Protein AF-A0A847HBU8-F1 (afdb_monomer_lite)

pLDDT: mean 86.06, std 10.09, range [44.78, 96.75]

Structure (mmCIF, N/CA/C/O backbone):
data_AF-A0A847HBU8-F1
#
_entry.id   AF-A0A847HBU8-F1
#
loop_
_atom_site.group_PDB
_atom_site.id
_atom_site.type_symbol
_atom_site.label_atom_id
_atom_site.label_alt_id
_atom_site.label_comp_id
_atom_site.label_asym_id
_atom_site.label_entity_id
_atom_site.label_seq_id
_atom_site.pdbx_PDB_ins_code
_atom_site.Cartn_x
_atom_site.Cartn_y
_atom_site.Cartn_z
_atom_site.occupancy
_atom_site.B_iso_or_equiv
_atom_site.auth_seq_id
_atom_site.auth_comp_id
_atom_site.auth_asym_id
_atom_site.auth_atom_id
_atom_site.pdbx_PDB_model_num
ATOM 1 N N . MET A 1 1 ? -31.978 21.396 26.758 1.00 44.78 1 MET A N 1
ATOM 2 C CA . MET A 1 1 ? -31.690 20.214 25.916 1.00 44.78 1 MET A CA 1
ATOM 3 C C . MET A 1 1 ? -30.558 20.572 24.970 1.00 44.78 1 MET A C 1
ATOM 5 O O . MET A 1 1 ? -30.767 21.364 24.064 1.00 44.78 1 MET A O 1
ATOM 9 N N . SER A 1 2 ? -29.349 20.083 25.235 1.00 54.56 2 SER A N 1
ATOM 10 C CA . SER A 1 2 ? -28.190 20.235 24.351 1.00 54.56 2 SER A CA 1
ATOM 11 C C . SER A 1 2 ? -28.309 19.236 23.200 1.00 54.56 2 SER A C 1
ATOM 13 O O . SER A 1 2 ? -28.431 18.034 23.430 1.00 54.56 2 SER A O 1
ATOM 15 N N . ALA A 1 3 ? -28.320 19.730 21.962 1.00 45.25 3 ALA A N 1
ATOM 16 C CA . ALA A 1 3 ? -28.307 18.873 20.783 1.00 45.25 3 ALA A CA 1
ATOM 17 C C . ALA A 1 3 ? -26.976 18.097 20.726 1.00 45.25 3 ALA A C 1
ATOM 19 O O . ALA A 1 3 ? -25.924 18.694 20.983 1.00 45.25 3 ALA A O 1
ATOM 20 N N . PRO A 1 4 ? -26.982 16.794 20.397 1.00 49.28 4 PRO A N 1
ATOM 21 C CA . PRO A 1 4 ? -25.744 16.057 20.207 1.00 49.28 4 PRO A CA 1
ATOM 22 C C . PRO A 1 4 ? -24.968 16.677 19.039 1.00 49.28 4 PRO A C 1
ATOM 24 O O . PRO A 1 4 ? -25.442 16.722 17.905 1.00 49.28 4 PRO A O 1
ATOM 27 N N . SER A 1 5 ? -23.768 17.182 19.329 1.00 57.19 5 SER A N 1
ATOM 28 C CA . SER A 1 5 ? -22.821 17.639 18.314 1.00 57.19 5 SER A CA 1
ATOM 29 C C . SER A 1 5 ? -22.270 16.414 17.592 1.00 57.19 5 SER A C 1
ATOM 31 O O . SER A 1 5 ? -21.379 15.726 18.091 1.00 57.19 5 SER A O 1
ATOM 33 N N . TYR A 1 6 ? -22.836 16.095 16.429 1.00 52.66 6 TYR A N 1
ATOM 34 C CA . TYR A 1 6 ? -22.282 15.079 15.544 1.00 52.66 6 TYR A CA 1
ATOM 35 C C . TYR A 1 6 ? -20.966 15.619 14.977 1.00 52.66 6 TYR A C 1
ATOM 37 O O . TYR A 1 6 ? -20.960 16.354 13.990 1.00 52.66 6 TYR A O 1
ATOM 45 N N . LYS A 1 7 ? -19.830 15.293 15.609 1.00 60.84 7 LYS A N 1
ATOM 46 C CA . LYS A 1 7 ? -18.525 15.481 14.964 1.00 60.84 7 LYS A CA 1
ATOM 47 C C . LYS A 1 7 ? -18.526 14.584 13.724 1.00 60.84 7 LYS A C 1
ATOM 49 O O . LYS A 1 7 ? -18.575 13.364 13.885 1.00 60.84 7 LYS A O 1
ATOM 54 N N . PRO A 1 8 ? -18.466 15.128 12.496 1.00 59.41 8 PRO A N 1
ATOM 55 C CA . PRO A 1 8 ? -18.413 14.281 11.319 1.00 59.41 8 PRO A CA 1
ATOM 56 C C . PRO A 1 8 ? -17.169 13.388 11.404 1.00 59.41 8 PRO A C 1
ATOM 58 O O . PRO A 1 8 ? -16.032 13.862 11.510 1.00 59.41 8 PRO A O 1
ATOM 61 N N . ARG A 1 9 ? -17.406 12.072 11.393 1.00 68.62 9 ARG A N 1
ATOM 62 C CA . ARG A 1 9 ? -16.367 11.027 11.399 1.00 68.62 9 ARG A CA 1
ATOM 63 C C . ARG A 1 9 ? -15.514 11.051 10.124 1.00 68.62 9 ARG A C 1
ATOM 65 O O . ARG A 1 9 ? -14.410 10.521 10.092 1.00 68.62 9 ARG A O 1
ATOM 72 N N . HIS A 1 10 ? -16.028 11.691 9.076 1.00 77.94 10 HIS A N 1
ATOM 73 C CA . HIS A 1 10 ? -15.392 11.830 7.776 1.00 77.94 10 HIS A CA 1
ATOM 74 C C . HIS A 1 10 ? -15.012 13.293 7.532 1.00 77.94 10 HIS A C 1
ATOM 76 O O . HIS A 1 10 ? -15.839 14.188 7.705 1.00 77.94 10 HIS A O 1
ATOM 82 N N . LEU A 1 11 ? -13.757 13.529 7.147 1.00 87.25 11 LEU A N 1
ATOM 83 C CA . LEU A 1 11 ? -13.219 14.847 6.818 1.00 87.25 11 LEU A CA 1
ATOM 84 C C . LEU A 1 11 ? -12.869 14.873 5.322 1.00 87.25 11 LEU A C 1
ATOM 86 O O . LEU A 1 11 ? -11.742 14.518 4.969 1.00 87.25 11 LEU A O 1
ATOM 90 N N . PRO A 1 12 ? -13.799 15.290 4.438 1.00 87.38 12 PRO A N 1
ATOM 91 C CA . PRO A 1 12 ? -13.634 15.158 2.989 1.00 87.38 12 PRO A CA 1
ATOM 92 C C . PRO A 1 12 ? -12.357 15.806 2.445 1.00 87.38 12 PRO A C 1
ATOM 94 O O . PRO A 1 12 ? -11.733 15.262 1.542 1.00 87.38 12 PRO A O 1
ATOM 97 N N . GLY A 1 13 ? -11.924 16.934 3.022 1.00 89.62 13 GLY A N 1
ATOM 98 C CA . GLY A 1 13 ? -10.692 17.611 2.607 1.00 89.62 13 GLY A CA 1
ATOM 99 C C . GLY A 1 13 ? -9.428 16.782 2.857 1.00 89.62 13 GLY A C 1
ATOM 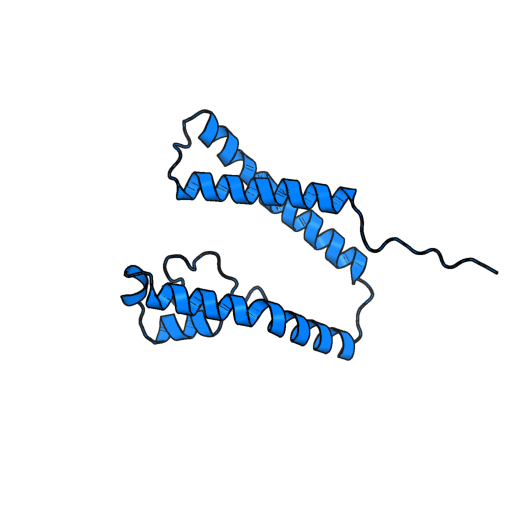100 O O . GLY A 1 13 ? -8.589 16.663 1.970 1.00 89.62 13 GLY A O 1
ATOM 101 N N . LEU A 1 14 ? -9.306 16.156 4.032 1.00 90.38 14 LEU A N 1
ATOM 102 C CA . LEU A 1 14 ? -8.149 15.305 4.349 1.00 90.38 14 LEU A CA 1
ATOM 103 C C . LEU A 1 14 ? -8.168 14.002 3.552 1.00 90.38 14 LEU A C 1
ATOM 105 O O . LEU A 1 14 ? -7.125 13.482 3.171 1.00 90.38 14 LEU A O 1
ATOM 109 N N . GLU A 1 15 ? -9.360 13.498 3.269 1.00 91.19 15 GLU A N 1
ATOM 110 C CA . GLU A 1 15 ? -9.577 12.291 2.476 1.00 91.19 15 GLU A CA 1
ATOM 111 C C . GLU A 1 15 ? -9.248 12.527 0.997 1.00 91.19 15 GLU A C 1
ATOM 113 O O . GLU A 1 15 ? -8.586 11.701 0.371 1.00 91.19 15 GLU A O 1
ATOM 118 N N . GLY A 1 16 ? -9.600 13.703 0.467 1.00 92.69 16 GLY A N 1
ATOM 119 C CA . GLY A 1 16 ? -9.171 14.157 -0.855 1.00 92.69 16 GLY A CA 1
ATOM 120 C C . GLY A 1 16 ? -7.654 14.327 -0.946 1.00 92.69 16 GLY A C 1
ATOM 121 O O . GLY A 1 16 ? -7.035 13.822 -1.881 1.00 92.69 16 GLY A O 1
ATOM 122 N N . LEU A 1 17 ? -7.026 14.954 0.055 1.00 94.81 17 LEU A N 1
ATOM 123 C CA . LEU A 1 17 ? -5.562 15.064 0.117 1.00 94.81 17 LEU A CA 1
ATOM 124 C C . LEU A 1 17 ? -4.883 13.693 0.196 1.00 94.81 17 LEU A C 1
ATOM 126 O O . LEU A 1 17 ? -3.856 13.478 -0.447 1.00 94.81 17 LEU A O 1
ATOM 130 N N . ARG A 1 18 ? -5.477 12.741 0.922 1.00 95.44 18 ARG A N 1
ATOM 131 C CA . ARG A 1 18 ? -4.992 11.360 0.970 1.00 95.44 18 ARG A CA 1
ATOM 132 C C . ARG A 1 18 ? -5.075 10.684 -0.399 1.00 95.44 18 ARG A C 1
ATOM 134 O O . ARG A 1 18 ? -4.137 9.987 -0.770 1.00 95.44 18 ARG A O 1
ATOM 141 N N . ALA A 1 19 ? -6.148 10.905 -1.158 1.00 95.00 19 ALA A N 1
ATOM 142 C CA . ALA A 1 19 ? -6.277 10.377 -2.516 1.00 95.00 19 ALA A CA 1
ATOM 143 C C . ALA A 1 19 ? -5.210 10.953 -3.463 1.00 95.00 19 ALA A C 1
ATOM 145 O O . ALA A 1 19 ? -4.591 10.202 -4.216 1.00 95.00 19 ALA A O 1
ATOM 146 N N . VAL A 1 20 ? -4.936 12.260 -3.378 1.00 96.62 20 VAL A N 1
ATOM 147 C CA . VAL A 1 20 ? -3.851 12.903 -4.141 1.00 96.62 20 VAL A CA 1
ATOM 148 C C . VAL A 1 20 ? -2.493 12.312 -3.762 1.00 96.62 20 VAL A C 1
ATOM 150 O O . VAL A 1 20 ? -1.706 11.970 -4.643 1.00 96.62 20 VAL A O 1
ATOM 153 N N . ALA A 1 21 ? -2.231 12.130 -2.465 1.00 96.50 21 ALA A N 1
ATOM 154 C CA . ALA A 1 21 ? -0.987 11.527 -2.003 1.00 96.50 21 ALA A CA 1
ATOM 155 C C . ALA A 1 21 ? -0.832 10.075 -2.485 1.00 96.50 21 ALA A C 1
ATOM 157 O O . ALA A 1 21 ? 0.223 9.712 -2.997 1.00 96.50 21 ALA A O 1
ATOM 158 N N . ALA A 1 22 ? -1.893 9.266 -2.413 1.00 96.12 22 ALA A N 1
ATOM 159 C CA . ALA A 1 22 ? -1.890 7.899 -2.931 1.00 96.12 22 ALA A CA 1
ATOM 160 C C . ALA A 1 22 ? -1.589 7.851 -4.438 1.00 96.12 22 ALA A C 1
ATOM 162 O O . ALA A 1 22 ? -0.811 7.009 -4.883 1.00 96.12 22 ALA A O 1
ATOM 163 N N . LEU A 1 23 ? -2.154 8.777 -5.222 1.00 96.75 23 LEU A N 1
ATOM 164 C CA . LEU A 1 23 ? -1.857 8.882 -6.650 1.00 96.75 23 LEU A CA 1
ATOM 165 C C . LEU A 1 23 ? -0.379 9.212 -6.897 1.00 96.75 23 LEU A C 1
ATOM 167 O O . LEU A 1 23 ? 0.236 8.601 -7.766 1.00 96.75 23 LEU A O 1
ATOM 171 N N . GLY A 1 24 ? 0.202 10.124 -6.112 1.00 95.12 24 GLY A N 1
ATOM 172 C CA . GLY A 1 24 ? 1.632 10.431 -6.170 1.00 95.12 24 GLY A CA 1
ATOM 173 C C . GLY A 1 24 ? 2.501 9.184 -5.981 1.00 95.12 24 GLY A C 1
ATOM 174 O O . GLY A 1 24 ? 3.363 8.907 -6.811 1.00 95.12 24 GLY A O 1
ATOM 175 N N . VAL A 1 25 ? 2.197 8.379 -4.957 1.00 95.00 25 VAL A N 1
ATOM 176 C CA . VAL A 1 25 ? 2.887 7.107 -4.675 1.00 95.00 25 VAL A CA 1
ATOM 177 C C . VAL A 1 25 ? 2.769 6.131 -5.849 1.00 95.00 25 VAL A C 1
ATOM 179 O O . VAL A 1 25 ? 3.776 5.584 -6.303 1.00 95.00 25 VAL A O 1
ATOM 182 N N . VAL A 1 26 ? 1.560 5.942 -6.391 1.00 94.50 26 VAL A N 1
ATOM 183 C CA . VAL A 1 26 ? 1.330 5.064 -7.552 1.00 94.50 26 VAL A CA 1
ATOM 184 C C . VAL A 1 26 ? 2.147 5.521 -8.761 1.00 94.50 26 VAL A C 1
ATOM 186 O O . VAL A 1 26 ? 2.787 4.693 -9.405 1.00 94.50 26 VAL A O 1
ATOM 189 N N . LEU A 1 27 ? 2.173 6.823 -9.055 1.00 94.75 27 LEU A N 1
ATOM 190 C CA . LEU A 1 27 ? 2.928 7.367 -10.186 1.00 94.75 27 LEU A CA 1
ATOM 191 C C . LEU A 1 27 ? 4.432 7.115 -10.048 1.00 94.75 27 LEU A C 1
ATOM 193 O O . LEU A 1 27 ? 5.072 6.722 -11.023 1.00 94.75 27 LEU A O 1
ATOM 197 N N . THR A 1 28 ? 4.991 7.280 -8.848 1.00 92.25 28 THR A N 1
ATOM 198 C CA . THR A 1 28 ? 6.398 6.963 -8.579 1.00 92.25 28 THR A CA 1
ATOM 199 C C . THR A 1 28 ? 6.693 5.481 -8.803 1.00 92.25 28 THR A C 1
ATOM 201 O O . THR A 1 28 ? 7.668 5.144 -9.473 1.00 92.25 28 THR A O 1
ATOM 204 N N . HIS A 1 29 ? 5.832 4.582 -8.317 1.00 91.75 29 HIS A N 1
ATOM 205 C CA . HIS A 1 29 ? 5.994 3.144 -8.544 1.00 91.75 29 HIS A CA 1
ATOM 206 C C . HIS A 1 29 ? 5.893 2.771 -10.025 1.00 91.75 29 HIS A C 1
ATOM 208 O O . HIS A 1 29 ? 6.719 2.003 -10.509 1.00 91.75 29 HIS A O 1
ATOM 214 N N . VAL A 1 30 ? 4.933 3.331 -10.764 1.00 92.44 30 VAL A N 1
ATOM 215 C CA . VAL A 1 30 ? 4.807 3.097 -12.210 1.00 92.44 30 VAL A CA 1
ATOM 216 C C . VAL A 1 30 ? 6.051 3.589 -12.948 1.00 92.44 30 VAL A C 1
ATOM 218 O O . VAL A 1 30 ? 6.577 2.860 -13.787 1.00 92.44 30 VAL A O 1
ATOM 221 N N . ALA A 1 31 ? 6.568 4.777 -12.622 1.00 92.19 31 ALA A N 1
ATOM 222 C CA . ALA A 1 31 ? 7.795 5.301 -13.224 1.00 92.19 31 ALA A CA 1
ATOM 223 C C . ALA A 1 31 ? 8.994 4.367 -13.002 1.00 92.19 31 ALA A C 1
ATOM 225 O O . ALA A 1 31 ? 9.729 4.078 -13.945 1.00 92.19 31 ALA A O 1
ATOM 226 N N . PHE A 1 32 ? 9.156 3.846 -11.780 1.00 88.31 32 PHE A N 1
ATOM 227 C CA . PHE A 1 32 ? 10.208 2.878 -11.473 1.00 88.31 32 PHE A CA 1
ATOM 228 C C . PHE A 1 32 ? 10.028 1.553 -12.220 1.00 88.31 32 PHE A C 1
ATOM 230 O O . PHE A 1 32 ? 10.976 1.076 -12.838 1.00 88.31 32 PHE A O 1
ATOM 237 N N . GLN A 1 33 ? 8.824 0.976 -12.210 1.00 88.94 33 GLN A N 1
ATOM 238 C CA . GLN A 1 33 ? 8.566 -0.333 -12.825 1.00 88.94 33 GLN A CA 1
ATOM 239 C C . GLN A 1 33 ? 8.643 -0.301 -14.358 1.00 88.94 33 GLN A C 1
ATOM 241 O O . GLN A 1 33 ? 9.007 -1.290 -14.985 1.00 88.94 33 GLN A O 1
ATOM 246 N N . THR A 1 34 ? 8.326 0.841 -14.972 1.00 91.06 34 THR A N 1
ATOM 247 C CA . THR A 1 34 ? 8.442 1.048 -16.426 1.00 91.06 34 THR A CA 1
ATOM 248 C C . THR A 1 34 ? 9.856 1.426 -16.874 1.00 91.06 34 THR A C 1
ATOM 250 O O . THR A 1 34 ? 10.102 1.533 -18.074 1.00 91.06 34 THR A O 1
ATOM 253 N N . GLY A 1 35 ? 10.794 1.619 -15.940 1.00 90.75 35 GLY A N 1
ATOM 254 C CA . GLY A 1 35 ? 12.178 1.977 -16.252 1.00 90.75 35 GLY A CA 1
ATOM 255 C C . GLY A 1 35 ? 12.339 3.393 -16.809 1.00 90.75 35 GLY A C 1
ATOM 256 O O . GLY A 1 35 ? 13.254 3.636 -17.596 1.00 90.75 35 GLY A O 1
ATOM 257 N N . LEU A 1 36 ? 11.458 4.330 -16.436 1.00 91.81 36 LEU A N 1
ATOM 258 C CA . LEU A 1 36 ? 11.559 5.721 -16.874 1.00 91.81 36 LEU A CA 1
ATOM 259 C C . LEU A 1 36 ? 12.900 6.324 -16.428 1.00 91.81 36 LEU A C 1
ATOM 261 O O . LEU A 1 36 ? 13.208 6.335 -15.236 1.00 91.81 36 LEU A O 1
ATOM 265 N N . ASP A 1 37 ? 13.678 6.860 -17.376 1.00 92.00 37 ASP A N 1
ATOM 266 C CA . ASP A 1 37 ? 15.003 7.421 -17.088 1.00 92.00 37 ASP A CA 1
ATOM 267 C C . ASP A 1 37 ? 14.905 8.549 -16.037 1.00 92.00 37 ASP A C 1
ATOM 269 O O . ASP A 1 37 ? 14.284 9.586 -16.315 1.00 92.00 37 ASP A O 1
ATOM 273 N N . PRO A 1 38 ? 15.544 8.409 -14.857 1.00 87.50 38 PRO A N 1
ATOM 274 C CA . PRO A 1 38 ? 15.547 9.436 -13.817 1.00 87.50 38 PRO A CA 1
ATOM 275 C C . PRO A 1 38 ? 16.164 10.771 -14.251 1.00 87.50 38 PRO A C 1
ATOM 277 O O . PRO A 1 38 ? 15.917 11.792 -13.607 1.00 87.50 38 PRO A O 1
ATOM 280 N N . ARG A 1 39 ? 16.975 10.782 -15.319 1.00 90.00 39 ARG A N 1
ATOM 281 C CA . ARG A 1 39 ? 17.577 11.998 -15.890 1.00 90.00 39 ARG A CA 1
ATOM 282 C C . ARG A 1 39 ? 16.639 12.746 -16.832 1.00 90.00 39 ARG A C 1
ATOM 284 O O . ARG A 1 39 ? 16.905 13.901 -17.156 1.00 90.00 39 ARG A O 1
ATOM 291 N N . SER A 1 40 ? 15.548 12.119 -17.270 1.00 94.44 40 SER A N 1
ATOM 292 C CA . SER A 1 40 ? 14.521 12.803 -18.054 1.00 94.44 40 SER A CA 1
ATOM 293 C C . SER A 1 40 ? 13.774 13.834 -17.200 1.00 94.44 40 SER A C 1
ATOM 295 O O . SER A 1 40 ? 13.710 13.733 -15.973 1.00 94.44 40 SER A O 1
ATOM 297 N N . VAL A 1 41 ? 13.151 14.827 -17.839 1.00 93.25 41 VAL A N 1
ATOM 298 C CA . VAL A 1 41 ? 12.332 15.825 -17.125 1.00 93.25 41 VAL A CA 1
ATOM 299 C C . VAL A 1 41 ? 11.195 15.141 -16.353 1.00 93.25 41 VAL A C 1
ATOM 301 O O . VAL A 1 41 ? 10.984 15.426 -15.179 1.00 93.25 41 VAL A O 1
ATOM 304 N N . ALA A 1 42 ? 10.510 14.178 -16.975 1.00 92.75 42 ALA A N 1
ATOM 305 C CA . ALA A 1 42 ? 9.422 13.441 -16.337 1.00 92.75 42 ALA A CA 1
ATOM 306 C C . ALA A 1 42 ? 9.915 12.527 -15.201 1.00 92.75 42 ALA A C 1
ATOM 308 O O . ALA A 1 42 ? 9.355 12.559 -14.108 1.00 92.75 42 ALA A O 1
ATOM 309 N N . GLY A 1 43 ? 10.984 11.753 -15.421 1.00 91.25 43 GLY A N 1
ATOM 310 C CA . GLY A 1 43 ? 11.555 10.873 -14.397 1.00 91.25 43 GLY A CA 1
ATOM 311 C C . GLY A 1 43 ? 12.111 11.653 -13.211 1.00 91.25 43 GLY A C 1
ATOM 312 O O . GLY A 1 43 ? 11.889 11.282 -12.060 1.00 91.25 43 GLY A O 1
ATOM 313 N N . SER A 1 44 ? 12.746 12.798 -13.472 1.00 91.31 44 SER A N 1
ATOM 314 C CA . SER A 1 44 ? 13.220 13.669 -12.405 1.00 91.31 44 SER A CA 1
ATOM 315 C C . SER A 1 44 ? 12.063 14.293 -11.614 1.00 91.31 44 SER A C 1
ATOM 317 O O . SER A 1 44 ? 12.165 14.387 -10.393 1.00 91.31 44 SER A O 1
ATOM 319 N N . LEU A 1 45 ? 10.941 14.647 -12.237 1.00 93.38 45 LEU A N 1
ATOM 320 C CA . LEU A 1 45 ? 9.763 15.114 -11.505 1.00 93.38 45 LEU A CA 1
ATOM 321 C C . LEU A 1 45 ? 9.133 13.993 -10.659 1.00 93.38 45 LEU A C 1
ATOM 323 O O . LEU A 1 45 ? 8.886 14.184 -9.471 1.00 93.38 45 LEU A O 1
ATOM 327 N N . LEU A 1 46 ? 8.925 12.808 -11.238 1.00 93.25 46 LEU A N 1
ATOM 328 C CA . LEU A 1 46 ? 8.286 11.674 -10.556 1.00 93.25 46 LEU A CA 1
ATOM 329 C C . LEU A 1 46 ? 9.143 11.079 -9.434 1.00 93.25 46 LEU A C 1
ATOM 331 O O . LEU A 1 46 ? 8.605 10.562 -8.457 1.00 93.25 46 LEU A O 1
ATOM 335 N N . ALA A 1 47 ? 10.468 11.208 -9.511 1.00 88.88 47 ALA A N 1
ATOM 336 C CA . ALA A 1 47 ? 11.361 10.836 -8.417 1.00 88.88 47 ALA A CA 1
ATOM 337 C C . ALA A 1 47 ? 11.185 11.715 -7.163 1.00 88.88 47 ALA A C 1
ATOM 339 O O . ALA A 1 47 ? 11.582 11.300 -6.084 1.00 88.88 47 ALA A O 1
ATOM 340 N N . ARG A 1 48 ? 10.589 12.910 -7.289 1.00 91.81 48 ARG A N 1
ATOM 341 C CA . ARG A 1 48 ? 10.281 13.825 -6.170 1.00 91.81 48 ARG A CA 1
ATOM 342 C C . ARG A 1 48 ? 8.927 13.560 -5.520 1.00 91.81 48 ARG A C 1
ATOM 344 O O . ARG A 1 48 ? 8.551 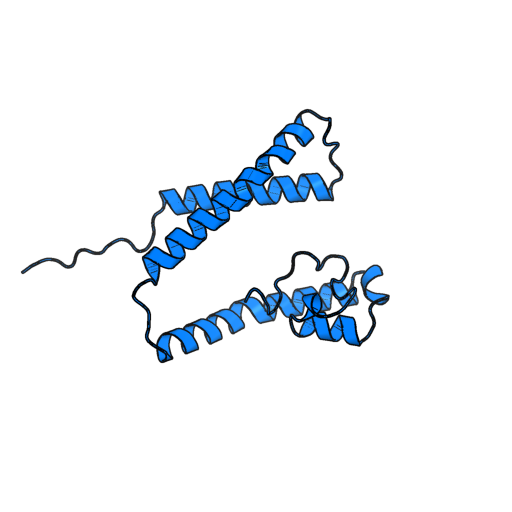14.222 -4.557 1.00 91.81 48 ARG A O 1
ATOM 351 N N . PHE A 1 49 ? 8.173 12.610 -6.062 1.00 93.88 49 PHE A N 1
ATOM 352 C CA . PHE A 1 49 ? 6.902 12.187 -5.487 1.00 93.88 49 PHE A CA 1
ATOM 353 C C . PHE A 1 49 ? 7.098 11.177 -4.342 1.00 93.88 49 PHE A C 1
ATOM 355 O O . PHE A 1 49 ? 6.126 10.812 -3.684 1.00 93.88 49 PHE A O 1
ATOM 362 N N . ASP A 1 50 ? 8.342 10.805 -4.024 1.00 90.81 50 ASP A N 1
ATOM 363 C CA . ASP A 1 50 ? 8.712 10.105 -2.790 1.00 90.81 50 ASP A CA 1
ATOM 364 C C . ASP A 1 50 ? 8.207 10.836 -1.531 1.00 90.81 50 ASP A C 1
ATOM 366 O O . ASP A 1 50 ? 7.776 10.191 -0.575 1.00 90.81 50 ASP A O 1
ATOM 370 N N . PHE A 1 51 ? 8.128 12.171 -1.569 1.00 93.69 51 PHE A N 1
ATOM 371 C CA . PHE A 1 51 ? 7.503 12.996 -0.531 1.00 93.69 51 PHE A CA 1
ATOM 372 C C . PHE A 1 51 ? 6.025 12.655 -0.262 1.00 93.69 51 PHE A C 1
ATOM 374 O O . PHE A 1 51 ? 5.544 12.832 0.858 1.00 93.69 51 PHE A O 1
ATOM 381 N N . PHE A 1 52 ? 5.276 12.133 -1.239 1.00 95.62 52 PHE A N 1
ATOM 382 C CA . PHE A 1 52 ? 3.873 11.771 -1.015 1.00 95.62 52 PHE A CA 1
ATOM 383 C C . PHE A 1 52 ? 3.706 10.555 -0.098 1.00 95.62 52 PHE A C 1
ATOM 385 O O . PHE A 1 52 ? 2.655 10.423 0.530 1.00 95.62 52 PHE A O 1
ATOM 392 N N . VAL A 1 53 ? 4.735 9.712 0.046 1.00 94.38 53 VAL A N 1
ATOM 393 C CA . VAL A 1 53 ? 4.721 8.558 0.958 1.00 94.38 53 VAL A CA 1
ATOM 394 C C . VAL A 1 53 ? 4.530 9.000 2.420 1.00 94.38 53 VAL A C 1
ATOM 396 O O . VAL A 1 53 ? 3.523 8.613 3.021 1.00 94.38 53 VAL A O 1
ATOM 399 N N . PRO A 1 54 ? 5.406 9.836 3.023 1.00 96.31 54 PRO A N 1
ATOM 400 C CA . PRO A 1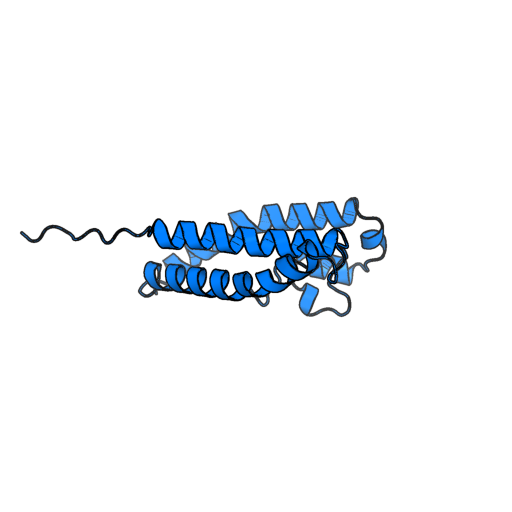 54 ? 5.217 10.286 4.400 1.00 96.31 54 PRO A CA 1
ATOM 401 C C . PRO A 1 54 ? 3.944 11.120 4.582 1.00 96.31 54 PRO A C 1
ATOM 403 O O . PRO A 1 54 ? 3.295 10.998 5.618 1.00 96.31 54 PRO A O 1
ATOM 406 N N . VAL A 1 55 ? 3.532 11.913 3.585 1.00 95.94 55 VAL A N 1
ATOM 407 C CA . VAL A 1 55 ? 2.266 12.667 3.645 1.00 95.94 55 VAL A CA 1
ATOM 408 C C . VAL A 1 55 ? 1.068 11.724 3.742 1.00 95.94 55 VAL A C 1
ATOM 410 O O . VAL A 1 55 ? 0.202 11.912 4.599 1.00 95.94 55 VAL A O 1
ATOM 413 N N . PHE A 1 56 ? 1.024 10.687 2.903 1.00 96.00 56 PHE A N 1
ATOM 414 C CA . PHE A 1 56 ? -0.034 9.683 2.931 1.00 96.00 56 PHE A CA 1
ATOM 415 C C . PHE A 1 56 ? -0.101 8.975 4.290 1.00 96.00 56 PHE A C 1
ATOM 417 O O . PHE A 1 56 ? -1.190 8.834 4.859 1.00 96.00 56 PHE A O 1
ATOM 424 N N . PHE A 1 57 ? 1.050 8.571 4.838 1.00 94.38 57 PHE A N 1
ATOM 425 C CA . PHE A 1 57 ? 1.117 7.922 6.147 1.00 94.38 57 PHE A CA 1
ATOM 426 C C . PHE A 1 57 ? 0.696 8.853 7.285 1.00 94.38 57 PHE A C 1
ATOM 428 O O . PHE A 1 57 ? -0.118 8.451 8.114 1.00 94.38 57 PHE A O 1
ATOM 435 N N . ALA A 1 58 ? 1.170 10.101 7.306 1.00 96.19 58 ALA A N 1
ATOM 436 C CA . ALA A 1 58 ? 0.813 11.076 8.334 1.00 96.19 58 ALA A CA 1
ATOM 437 C C . ALA A 1 58 ? -0.697 11.367 8.351 1.00 96.19 58 ALA A C 1
ATOM 439 O O . ALA A 1 58 ? -1.325 11.336 9.411 1.00 96.19 58 ALA A O 1
ATOM 440 N N . LEU A 1 59 ? -1.305 11.580 7.176 1.00 94.88 59 LEU A N 1
ATOM 441 C CA . LEU A 1 59 ? -2.752 11.788 7.052 1.00 94.88 59 LEU A CA 1
ATOM 442 C C . LEU A 1 59 ? -3.548 10.552 7.487 1.00 94.88 59 LEU A C 1
ATOM 444 O O . LEU A 1 59 ? -4.547 10.676 8.196 1.00 94.88 59 LEU A O 1
ATOM 448 N N . SER A 1 60 ? -3.103 9.357 7.090 1.00 92.62 60 SER A N 1
ATOM 449 C CA . SER A 1 60 ? -3.771 8.100 7.442 1.00 92.62 60 SER A CA 1
ATOM 450 C C . SER A 1 60 ? -3.707 7.821 8.942 1.00 92.62 60 SER A C 1
ATOM 452 O O . SER A 1 60 ? -4.732 7.503 9.543 1.00 92.62 60 SER A O 1
ATOM 454 N N . ALA A 1 61 ? -2.538 8.010 9.560 1.00 91.75 61 ALA A N 1
ATOM 455 C CA . ALA A 1 61 ? -2.350 7.865 10.999 1.00 91.75 61 ALA A CA 1
ATOM 456 C C . ALA A 1 61 ? -3.201 8.874 11.782 1.00 91.75 61 ALA A C 1
ATOM 458 O O . ALA A 1 61 ? -3.882 8.498 12.734 1.00 91.75 61 ALA A O 1
ATOM 459 N N . PHE A 1 62 ? -3.234 10.137 11.343 1.00 93.00 62 PHE A N 1
ATOM 460 C CA . PHE A 1 62 ? -4.060 11.170 11.966 1.00 93.00 62 PHE A CA 1
ATOM 461 C C . PHE A 1 62 ? -5.556 10.826 11.927 1.00 93.00 62 PHE A C 1
ATOM 463 O O . PHE A 1 62 ? -6.241 10.927 12.946 1.00 93.00 62 PHE A O 1
ATOM 470 N N . LEU A 1 63 ? -6.073 10.400 10.769 1.00 90.25 63 LEU A N 1
ATOM 471 C CA . LEU A 1 63 ? -7.479 10.012 10.624 1.00 90.25 63 LEU A CA 1
ATOM 472 C C . LEU A 1 63 ? -7.817 8.768 11.454 1.00 90.25 63 LEU A C 1
ATOM 474 O O . LEU A 1 63 ? -8.895 8.708 12.049 1.00 90.25 63 LEU A O 1
ATOM 478 N N . LEU A 1 64 ? -6.901 7.796 11.517 1.00 88.19 64 LEU A N 1
ATOM 479 C CA . LEU A 1 64 ? -7.070 6.594 12.326 1.00 88.19 64 LEU A CA 1
ATOM 480 C C . LEU A 1 64 ? -7.145 6.943 13.815 1.00 88.19 64 LEU A C 1
ATOM 482 O O . LEU A 1 64 ? -8.114 6.555 14.468 1.00 88.19 64 LEU A O 1
ATOM 486 N N . TRP A 1 65 ? -6.182 7.726 14.312 1.00 88.25 65 TRP A N 1
ATOM 487 C CA . TRP A 1 65 ? -6.139 8.199 15.695 1.00 88.25 65 TRP A CA 1
ATOM 488 C C . TRP A 1 65 ? -7.396 8.992 16.049 1.00 88.25 65 TRP A C 1
ATOM 490 O O . TRP A 1 65 ? -8.106 8.650 16.988 1.00 88.25 65 TRP A O 1
ATOM 500 N N . ARG A 1 66 ? -7.752 10.001 15.247 1.00 87.12 66 ARG A N 1
ATOM 501 C CA . ARG A 1 66 ? -8.932 10.837 15.504 1.00 87.12 66 ARG A CA 1
ATOM 502 C C . ARG A 1 66 ? -10.207 10.004 15.654 1.00 87.12 66 ARG A C 1
ATOM 504 O O . ARG A 1 66 ? -11.046 10.338 16.486 1.00 87.12 66 ARG A O 1
ATOM 511 N N . ASN A 1 67 ? -10.360 8.956 14.847 1.00 83.38 67 ASN A N 1
ATOM 512 C CA . ASN A 1 67 ? -11.578 8.152 14.824 1.00 83.38 67 ASN A CA 1
ATOM 513 C C . ASN A 1 67 ? -11.632 7.058 15.898 1.00 83.38 67 ASN A C 1
ATOM 515 O O . ASN A 1 67 ? -12.738 6.627 16.202 1.00 83.38 67 ASN A O 1
ATOM 519 N N . HIS A 1 68 ? -10.493 6.626 16.451 1.00 80.81 68 HIS A N 1
ATOM 520 C CA . HIS A 1 68 ? -10.425 5.455 17.340 1.00 80.81 68 HIS A CA 1
ATOM 521 C C . HIS A 1 68 ? -9.592 5.684 18.615 1.00 80.81 68 HIS A C 1
ATOM 523 O O . HIS A 1 68 ? -9.275 4.725 19.307 1.00 80.81 68 HIS A O 1
ATOM 529 N N . HIS A 1 69 ? -9.206 6.924 18.939 1.00 82.25 69 HIS A N 1
ATOM 530 C CA . HIS A 1 69 ? -8.366 7.217 20.113 1.00 82.25 69 HIS A CA 1
ATOM 531 C C . HIS A 1 69 ? -8.969 6.759 21.446 1.00 82.25 69 HIS A C 1
ATOM 533 O O . HIS A 1 69 ? -8.201 6.418 22.336 1.00 82.25 69 HIS A O 1
ATOM 539 N N . ASP A 1 70 ? -10.298 6.715 21.554 1.00 81.81 70 ASP A N 1
ATOM 540 C CA . ASP A 1 70 ? -11.011 6.296 22.767 1.00 81.81 70 ASP A CA 1
ATOM 541 C C . ASP A 1 70 ? -11.522 4.836 22.701 1.00 81.81 70 ASP A C 1
ATOM 543 O O . ASP A 1 70 ? -12.135 4.345 23.652 1.00 81.81 70 ASP A O 1
ATOM 547 N N . ASP A 1 71 ? -11.284 4.115 21.595 1.00 80.06 71 ASP A N 1
ATOM 548 C CA . ASP A 1 71 ? -11.715 2.720 21.435 1.00 80.06 71 ASP A CA 1
ATOM 549 C C . ASP A 1 71 ? -10.724 1.775 22.138 1.00 80.06 71 ASP A C 1
ATOM 551 O O . ASP A 1 71 ? -9.709 1.354 21.577 1.00 80.06 71 ASP A O 1
ATOM 555 N N . HIS A 1 72 ? -11.028 1.421 23.388 1.00 77.38 72 HIS A N 1
ATOM 556 C CA . HIS A 1 72 ? -10.199 0.526 24.213 1.00 77.38 72 HIS A CA 1
ATOM 557 C C . HIS A 1 72 ? -10.884 -0.792 24.597 1.00 77.38 72 HIS A C 1
ATOM 559 O O . HIS A 1 72 ? -10.300 -1.617 25.301 1.00 77.38 72 HIS A O 1
ATOM 565 N N . ASP A 1 73 ? -12.118 -1.016 24.147 1.00 85.25 73 ASP A N 1
ATOM 566 C CA . ASP A 1 73 ? -12.846 -2.240 24.462 1.00 85.25 73 ASP A CA 1
ATOM 567 C C . ASP A 1 73 ? -12.287 -3.454 23.697 1.00 85.25 73 ASP A C 1
ATOM 569 O O . ASP A 1 73 ? -12.288 -3.517 22.464 1.00 85.25 73 ASP A O 1
ATOM 573 N N . SER A 1 74 ? -11.853 -4.462 24.453 1.00 78.44 74 SER A N 1
ATOM 574 C CA . SER A 1 74 ? -11.265 -5.698 23.923 1.00 78.44 74 SER A CA 1
ATOM 575 C C . SER A 1 74 ? -12.200 -6.473 22.985 1.00 78.44 74 SER A C 1
ATOM 577 O O . SER A 1 74 ? -11.739 -7.045 21.992 1.00 78.44 74 SER A O 1
ATOM 579 N N . ALA A 1 75 ? -13.516 -6.458 23.235 1.00 80.94 75 ALA A N 1
ATOM 580 C CA . ALA A 1 75 ? -14.485 -7.133 22.373 1.00 80.94 75 ALA A CA 1
ATOM 581 C C . ALA A 1 75 ? -14.625 -6.420 21.015 1.00 80.94 75 ALA A C 1
ATOM 583 O O . ALA A 1 75 ? -14.727 -7.068 19.966 1.00 80.94 75 ALA A O 1
ATOM 584 N N . THR A 1 76 ? -14.564 -5.088 21.023 1.00 82.31 76 THR A N 1
ATOM 585 C CA . THR A 1 76 ? -14.563 -4.240 19.824 1.00 82.31 76 THR A CA 1
ATOM 586 C C . THR A 1 76 ? -13.300 -4.451 18.981 1.00 82.31 76 THR A C 1
ATOM 588 O O . THR A 1 76 ? -13.398 -4.611 17.760 1.00 82.31 76 THR A O 1
ATOM 591 N N . ILE A 1 77 ? -12.128 -4.575 19.614 1.00 84.19 77 ILE A N 1
ATOM 592 C CA . ILE A 1 77 ? -10.857 -4.878 18.929 1.00 84.19 77 ILE A CA 1
ATOM 593 C C . ILE A 1 77 ? -10.900 -6.264 18.269 1.00 84.19 77 ILE A C 1
ATOM 595 O O . ILE A 1 77 ? -10.552 -6.401 17.095 1.00 84.19 77 ILE A O 1
ATOM 599 N N . GLY A 1 78 ? -11.385 -7.294 18.973 1.00 86.31 78 GLY A N 1
ATOM 600 C CA . GLY A 1 78 ? -11.511 -8.644 18.410 1.00 86.31 78 GLY A CA 1
ATOM 601 C C . GLY A 1 78 ? -12.433 -8.690 17.186 1.00 86.31 78 GLY A C 1
ATOM 602 O O . GLY A 1 78 ? -12.094 -9.281 16.159 1.00 86.31 78 GLY A O 1
ATOM 603 N N . ARG A 1 79 ? -13.576 -7.992 17.248 1.00 88.25 79 ARG A N 1
ATOM 604 C CA . ARG A 1 79 ? -14.488 -7.829 16.102 1.00 88.25 79 ARG A CA 1
ATOM 605 C C . ARG A 1 79 ? -13.798 -7.133 14.927 1.00 88.25 79 ARG A C 1
ATOM 607 O O . ARG A 1 79 ? -13.967 -7.561 13.785 1.00 88.25 79 ARG A O 1
ATOM 614 N N . TYR A 1 80 ? -13.045 -6.067 15.196 1.00 85.50 80 TYR A N 1
ATOM 615 C CA . TYR A 1 80 ? -12.296 -5.333 14.180 1.00 85.50 80 TYR A CA 1
ATOM 616 C C . TYR A 1 80 ? -11.278 -6.231 13.468 1.00 85.50 80 TYR A C 1
ATOM 618 O O . TYR A 1 80 ? -11.282 -6.279 12.237 1.00 85.50 80 TYR A O 1
ATOM 626 N N . LEU A 1 81 ? -10.476 -6.997 14.215 1.00 88.19 81 LEU A N 1
ATOM 627 C CA . LEU A 1 81 ? -9.469 -7.898 13.646 1.00 88.19 81 LEU A CA 1
ATOM 628 C C . LEU A 1 81 ? -10.097 -8.996 12.780 1.00 88.19 81 LEU A C 1
ATOM 630 O O . LEU A 1 81 ? -9.614 -9.250 11.681 1.00 88.19 81 LEU A O 1
ATOM 634 N N . LEU A 1 82 ? -11.215 -9.590 13.212 1.00 91.44 82 LEU A N 1
ATOM 635 C CA . LEU A 1 82 ? -11.933 -10.594 12.415 1.00 91.44 82 LEU A CA 1
ATOM 636 C C . LEU A 1 82 ? -12.478 -10.009 11.107 1.00 91.44 82 LEU A C 1
ATOM 638 O O . LEU A 1 82 ? -12.311 -10.596 10.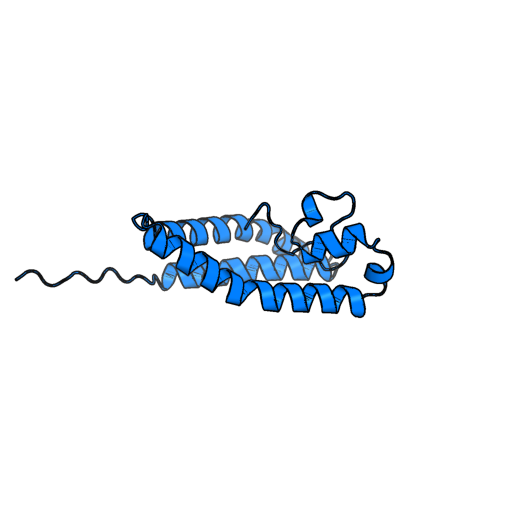038 1.00 91.44 82 LEU A O 1
ATOM 642 N N . ASN A 1 83 ? -13.091 -8.826 11.177 1.00 91.19 83 ASN A N 1
ATOM 643 C CA . ASN A 1 83 ? -13.599 -8.134 9.995 1.00 91.19 83 ASN A CA 1
ATOM 644 C C . ASN A 1 83 ? -12.465 -7.721 9.048 1.00 91.19 83 ASN A C 1
ATOM 646 O O . ASN A 1 83 ? -12.636 -7.750 7.830 1.00 91.19 83 ASN A O 1
ATOM 650 N N . ARG A 1 84 ? -11.308 -7.335 9.591 1.00 89.31 84 ARG A N 1
ATOM 651 C CA . ARG A 1 84 ? -10.113 -6.990 8.817 1.00 89.31 84 ARG A CA 1
ATOM 652 C C . ARG A 1 84 ? -9.536 -8.226 8.128 1.00 89.31 84 ARG A C 1
ATOM 654 O O . ARG A 1 84 ? -9.357 -8.198 6.912 1.00 89.31 84 ARG A O 1
ATOM 661 N N . ALA A 1 85 ? -9.353 -9.323 8.860 1.00 90.12 85 ALA A N 1
ATOM 662 C CA . ALA A 1 85 ? -8.865 -10.589 8.322 1.00 90.12 85 ALA A CA 1
ATOM 663 C C . ALA A 1 85 ? -9.771 -11.112 7.197 1.00 90.12 85 ALA A C 1
ATOM 665 O O . ALA A 1 85 ? -9.281 -11.438 6.119 1.00 90.12 85 ALA A O 1
ATOM 666 N N . GLY A 1 86 ? -11.094 -11.086 7.392 1.00 92.50 86 GLY A N 1
ATOM 667 C CA . GLY A 1 86 ? -12.061 -11.501 6.371 1.00 92.50 86 GLY A CA 1
ATOM 668 C C . GLY A 1 86 ? -12.054 -10.644 5.097 1.00 92.50 86 GLY A C 1
ATOM 669 O O . GLY A 1 86 ? -12.514 -11.105 4.057 1.00 92.50 86 GLY A O 1
ATOM 670 N N . ARG A 1 87 ? -11.520 -9.415 5.148 1.00 88.81 87 ARG A N 1
ATOM 671 C CA . ARG A 1 87 ? -11.411 -8.514 3.987 1.00 88.81 87 ARG A CA 1
ATOM 672 C C . ARG A 1 87 ? -10.047 -8.585 3.301 1.00 88.81 87 ARG A C 1
ATOM 674 O O . ARG A 1 87 ? -9.996 -8.511 2.079 1.00 88.81 87 ARG A O 1
ATOM 681 N N . ILE A 1 88 ? -8.961 -8.701 4.066 1.00 90.25 88 ILE A N 1
ATOM 682 C CA . ILE A 1 88 ? -7.586 -8.639 3.543 1.00 90.25 88 ILE A CA 1
ATOM 683 C C . ILE A 1 88 ? -7.090 -10.024 3.117 1.00 90.25 88 ILE A C 1
ATOM 685 O O . ILE A 1 88 ? -6.555 -10.176 2.018 1.00 90.25 88 ILE A O 1
ATOM 689 N N . LEU A 1 89 ? -7.298 -11.045 3.956 1.00 91.19 89 LEU A N 1
ATOM 690 C CA . LEU A 1 89 ? -6.690 -12.362 3.775 1.00 91.19 89 LEU A CA 1
ATOM 691 C C . LEU A 1 89 ? -7.126 -13.075 2.479 1.00 91.19 89 LEU A C 1
ATOM 693 O O . LEU A 1 89 ? -6.258 -13.645 1.820 1.00 91.19 89 LEU A O 1
ATOM 697 N N . PRO A 1 90 ? -8.402 -13.020 2.037 1.00 92.50 90 PRO A N 1
ATOM 698 C CA . PRO A 1 90 ? -8.802 -13.676 0.792 1.00 92.50 90 PRO A CA 1
ATOM 699 C C . PRO A 1 90 ? -8.095 -13.100 -0.438 1.00 92.50 90 PRO A C 1
ATOM 701 O O . PRO A 1 90 ? -7.582 -13.851 -1.265 1.00 92.50 90 PRO A O 1
ATOM 704 N N . ALA A 1 91 ? -8.031 -11.768 -0.544 1.00 91.19 91 ALA A N 1
ATOM 705 C CA . ALA A 1 91 ? -7.359 -11.091 -1.652 1.00 91.19 91 ALA A CA 1
ATOM 706 C C . ALA A 1 91 ? -5.843 -11.328 -1.620 1.00 91.19 91 ALA A C 1
ATOM 708 O O . ALA A 1 91 ? -5.233 -11.563 -2.662 1.00 91.19 91 ALA A O 1
ATOM 709 N N . TYR A 1 92 ? -5.253 -11.319 -0.422 1.00 90.56 92 TYR A N 1
ATOM 710 C CA . TYR A 1 92 ? -3.844 -11.633 -0.217 1.00 90.56 92 TYR A CA 1
ATOM 711 C C . TYR A 1 92 ? -3.505 -13.042 -0.712 1.00 90.56 92 TYR A C 1
ATOM 713 O O . TYR A 1 92 ? -2.650 -13.201 -1.580 1.00 90.56 92 TYR A O 1
ATOM 721 N N . LEU A 1 93 ? -4.215 -14.060 -0.216 1.00 91.94 93 LEU A N 1
ATOM 722 C CA . LEU A 1 93 ? -3.956 -15.454 -0.575 1.00 91.94 93 LEU A CA 1
ATOM 723 C C . LEU A 1 93 ? -4.192 -15.702 -2.065 1.00 91.94 93 LEU A C 1
ATOM 725 O O . LEU A 1 93 ? -3.384 -16.375 -2.698 1.00 91.94 93 LEU A O 1
ATOM 729 N N . ALA A 1 94 ? -5.246 -15.118 -2.642 1.00 92.62 94 ALA A N 1
ATOM 730 C CA . ALA A 1 94 ? -5.490 -15.198 -4.078 1.00 92.62 94 ALA A CA 1
ATOM 731 C C . ALA A 1 94 ? -4.322 -14.613 -4.889 1.00 92.62 94 ALA A C 1
ATOM 733 O O . ALA A 1 94 ? -3.892 -15.230 -5.859 1.00 92.62 94 ALA A O 1
ATOM 734 N N . CYS A 1 95 ? -3.777 -13.466 -4.473 1.00 90.19 95 CYS A N 1
ATOM 735 C CA . CYS A 1 95 ? -2.620 -12.843 -5.115 1.00 90.19 95 CYS A CA 1
ATOM 736 C C . CYS A 1 95 ? -1.359 -13.712 -4.999 1.00 90.19 95 CYS A C 1
ATOM 738 O O . CYS A 1 95 ? -0.712 -13.984 -6.009 1.00 90.19 95 CYS A O 1
ATOM 740 N N . VAL A 1 96 ? -1.043 -14.208 -3.796 1.00 89.56 96 VAL A N 1
ATOM 741 C CA . VAL A 1 96 ? 0.118 -15.085 -3.559 1.00 89.56 96 VAL A CA 1
ATOM 742 C C . VAL A 1 96 ? 0.023 -16.352 -4.408 1.00 89.56 96 VAL A C 1
ATOM 744 O O . VAL A 1 96 ? 0.972 -16.696 -5.109 1.00 89.56 96 VAL A O 1
ATOM 747 N N . VAL A 1 97 ? -1.134 -17.023 -4.398 1.00 90.38 97 VAL A N 1
ATOM 748 C CA . VAL A 1 97 ? -1.370 -18.229 -5.202 1.00 90.38 97 VAL A CA 1
ATOM 749 C C . VAL A 1 97 ? -1.262 -17.918 -6.693 1.00 90.38 97 VAL A C 1
ATOM 751 O O . VAL A 1 97 ? -0.586 -18.647 -7.413 1.00 90.38 97 VAL A O 1
ATOM 754 N N . ALA A 1 98 ? -1.875 -16.828 -7.162 1.00 90.50 98 ALA A N 1
ATOM 755 C CA . ALA A 1 98 ? -1.785 -16.424 -8.561 1.00 90.50 98 ALA A CA 1
ATOM 756 C C . ALA A 1 98 ? -0.332 -16.175 -8.981 1.00 90.50 98 ALA A C 1
ATOM 758 O O . ALA A 1 98 ? 0.084 -16.662 -10.024 1.00 90.50 98 ALA A O 1
ATOM 759 N N . VAL A 1 99 ? 0.466 -15.486 -8.165 1.00 87.88 99 VAL A N 1
ATOM 760 C CA . VAL A 1 99 ? 1.872 -15.226 -8.489 1.00 87.88 99 VAL A CA 1
ATOM 761 C C . VAL A 1 99 ? 2.698 -16.507 -8.510 1.00 87.88 99 VAL A C 1
ATOM 763 O O . VAL A 1 99 ? 3.446 -16.717 -9.459 1.00 87.88 99 VAL A O 1
ATOM 766 N N . ILE A 1 100 ? 2.517 -17.400 -7.535 1.00 85.44 100 ILE A N 1
ATOM 767 C CA . ILE A 1 100 ? 3.222 -18.691 -7.508 1.00 85.44 100 ILE A CA 1
ATOM 768 C C . ILE A 1 100 ? 2.900 -19.535 -8.748 1.00 85.44 100 ILE A C 1
ATOM 770 O O . ILE A 1 100 ? 3.785 -20.201 -9.280 1.00 85.44 100 ILE A O 1
ATOM 774 N N . LEU A 1 101 ? 1.647 -19.516 -9.211 1.00 87.94 101 LEU A N 1
ATOM 775 C CA . LEU A 1 101 ? 1.209 -20.320 -10.353 1.00 87.94 101 LEU A CA 1
ATOM 776 C C . LEU A 1 101 ? 1.534 -19.688 -11.713 1.00 87.94 101 LEU A C 1
ATOM 778 O O . LEU A 1 101 ? 1.737 -20.419 -12.680 1.00 87.94 101 LEU A O 1
ATOM 782 N N . LEU A 1 102 ? 1.528 -18.356 -11.810 1.00 88.31 102 LEU A N 1
ATOM 783 C CA . LEU A 1 102 ? 1.590 -17.640 -13.088 1.00 88.31 102 LEU A CA 1
ATOM 784 C C . LEU A 1 102 ? 2.965 -17.038 -13.394 1.00 88.31 102 LEU A C 1
ATOM 786 O O . LEU A 1 102 ? 3.261 -16.841 -14.571 1.00 88.31 102 LEU A O 1
ATOM 790 N N . LEU A 1 103 ? 3.794 -16.727 -12.387 1.00 84.69 103 LEU A N 1
ATOM 791 C CA . LEU A 1 103 ? 5.122 -16.146 -12.612 1.00 84.69 103 LEU A CA 1
ATOM 792 C C . LEU A 1 103 ? 6.192 -17.251 -12.660 1.00 84.69 103 LEU A C 1
ATOM 794 O O . LEU A 1 103 ? 6.438 -17.910 -11.646 1.00 84.69 103 LEU A O 1
ATOM 798 N N . PRO A 1 104 ? 6.896 -17.431 -13.795 1.00 80.19 104 PRO A N 1
ATOM 799 C CA . PRO A 1 104 ? 7.966 -18.423 -13.924 1.00 80.19 104 PRO A CA 1
ATOM 800 C C . PRO A 1 104 ? 9.097 -18.245 -12.905 1.00 80.19 104 PRO A C 1
ATOM 802 O O . PRO A 1 104 ? 9.758 -19.206 -12.514 1.00 80.19 104 PRO A O 1
ATOM 805 N N . GLU A 1 105 ? 9.338 -17.015 -12.456 1.00 76.50 105 GLU A N 1
ATOM 806 C CA . GLU A 1 105 ? 10.339 -16.691 -11.445 1.00 76.50 105 GLU A CA 1
ATOM 807 C C . GLU A 1 105 ? 9.971 -17.263 -10.070 1.00 76.50 105 GLU A C 1
ATOM 809 O O . GLU A 1 105 ? 10.861 -17.665 -9.319 1.00 76.50 105 GLU A O 1
ATOM 814 N N . ALA A 1 106 ? 8.674 -17.369 -9.762 1.00 75.50 106 ALA A N 1
ATOM 815 C CA . ALA A 1 106 ? 8.183 -17.950 -8.516 1.00 75.50 106 ALA A CA 1
ATOM 816 C C . ALA A 1 106 ? 8.339 -19.482 -8.475 1.00 75.50 106 ALA A C 1
ATOM 818 O O . ALA A 1 106 ? 8.420 -20.058 -7.391 1.00 75.50 106 ALA A O 1
ATOM 819 N N . ALA A 1 107 ? 8.495 -20.145 -9.629 1.00 72.50 107 ALA A N 1
ATOM 820 C CA . ALA A 1 107 ? 8.761 -21.586 -9.703 1.00 72.50 107 ALA A CA 1
ATOM 821 C C . ALA A 1 107 ? 10.117 -21.995 -9.090 1.00 72.50 107 ALA A C 1
ATOM 823 O O . ALA A 1 107 ? 10.365 -23.179 -8.868 1.00 72.50 107 ALA A O 1
ATOM 824 N N . ARG A 1 108 ? 11.006 -21.028 -8.816 1.00 81.25 108 ARG A N 1
ATOM 825 C CA . ARG A 1 108 ? 12.312 -21.258 -8.173 1.00 81.25 108 ARG A CA 1
ATOM 826 C C . ARG A 1 108 ? 12.255 -21.196 -6.645 1.00 81.25 108 ARG A C 1
ATOM 828 O O . ARG A 1 108 ? 13.270 -21.452 -6.001 1.00 81.25 108 ARG A O 1
ATOM 835 N N . LEU A 1 109 ? 11.110 -20.832 -6.068 1.00 83.50 109 LEU A N 1
ATOM 836 C CA . LEU A 1 109 ? 10.948 -20.749 -4.621 1.00 83.50 109 LEU A CA 1
ATOM 837 C C . LEU A 1 109 ? 10.945 -22.149 -4.003 1.00 83.50 109 LEU A C 1
ATOM 839 O O . LEU A 1 109 ? 10.262 -23.062 -4.463 1.00 83.50 109 LEU A O 1
ATOM 843 N N . SER A 1 110 ? 11.681 -22.305 -2.910 1.00 87.88 110 SER A N 1
ATOM 844 C CA . SER A 1 110 ? 11.595 -23.483 -2.053 1.00 87.88 110 SER A CA 1
ATOM 845 C C . SER A 1 110 ? 10.231 -23.559 -1.359 1.00 87.88 110 SER A C 1
ATOM 847 O O . SER A 1 110 ? 9.563 -22.546 -1.131 1.00 87.88 110 SER A O 1
ATOM 849 N N . GLY A 1 111 ? 9.837 -24.762 -0.927 1.00 86.94 111 GLY A N 1
ATOM 850 C CA . GLY A 1 111 ? 8.603 -24.951 -0.155 1.00 86.94 111 GLY A CA 1
ATOM 851 C C . GLY A 1 111 ? 8.548 -24.099 1.121 1.00 86.94 111 GLY A C 1
ATOM 852 O O . GLY A 1 111 ? 7.479 -23.620 1.489 1.00 86.94 111 GLY A O 1
ATOM 853 N N . GLY A 1 112 ? 9.701 -23.836 1.752 1.00 87.94 112 GLY A N 1
ATOM 854 C CA . GLY A 1 112 ? 9.802 -22.945 2.911 1.00 87.94 112 GLY A CA 1
ATOM 855 C C . GLY A 1 112 ? 9.496 -21.482 2.575 1.00 87.94 112 GLY A C 1
ATOM 856 O O . GLY A 1 112 ? 8.785 -20.823 3.327 1.00 87.94 112 GLY A O 1
ATOM 857 N N . GLN A 1 113 ? 9.960 -20.986 1.424 1.00 88.44 113 GLN A N 1
ATOM 858 C CA . GLN A 1 113 ? 9.652 -19.627 0.958 1.00 88.44 113 GLN A CA 1
ATOM 859 C C . GLN A 1 113 ? 8.183 -19.494 0.541 1.00 88.44 113 GLN A C 1
ATOM 861 O O . GLN A 1 113 ? 7.544 -18.490 0.853 1.00 88.44 113 GLN A O 1
ATOM 866 N N . ILE A 1 114 ? 7.615 -20.513 -0.112 1.00 88.88 114 ILE A N 1
ATOM 867 C CA . ILE A 1 114 ? 6.183 -20.549 -0.445 1.00 88.88 114 ILE A CA 1
ATOM 868 C C . ILE A 1 114 ? 5.344 -20.489 0.831 1.00 88.88 114 ILE A C 1
ATOM 870 O O . ILE A 1 114 ? 4.446 -19.654 0.938 1.00 88.88 114 ILE A O 1
ATOM 874 N N . LEU A 1 115 ? 5.669 -21.330 1.817 1.00 90.69 115 LEU A N 1
ATOM 875 C CA . LEU A 1 115 ? 4.979 -21.327 3.100 1.00 90.69 115 LEU A CA 1
ATOM 876 C C . LEU A 1 115 ? 5.095 -19.959 3.777 1.00 90.69 115 LEU A C 1
ATOM 878 O O . LEU A 1 115 ? 4.085 -19.434 4.230 1.00 90.69 115 LEU A O 1
ATOM 882 N N 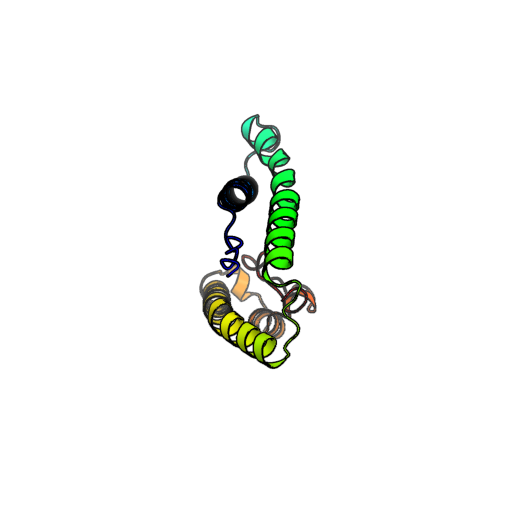. ALA A 1 116 ? 6.283 -19.346 3.757 1.00 90.31 116 ALA A N 1
ATOM 883 C CA . ALA A 1 116 ? 6.498 -18.028 4.338 1.00 90.31 116 ALA A CA 1
ATOM 884 C C . ALA A 1 116 ? 5.621 -16.936 3.697 1.00 90.31 116 ALA A C 1
ATOM 886 O O . ALA A 1 116 ? 5.058 -16.115 4.417 1.00 90.31 116 ALA A O 1
ATOM 887 N N . ASN A 1 117 ? 5.441 -16.948 2.369 1.00 89.56 117 ASN A N 1
ATOM 888 C CA . ASN A 1 117 ? 4.526 -16.021 1.688 1.00 89.56 117 ASN A CA 1
ATOM 889 C C . ASN A 1 117 ? 3.054 -16.332 1.991 1.00 89.56 117 ASN A C 1
ATOM 891 O O . ASN A 1 117 ? 2.253 -15.420 2.116 1.00 89.56 117 ASN A O 1
ATOM 895 N N . LEU A 1 118 ? 2.665 -17.599 2.143 1.00 89.56 118 LEU A N 1
ATOM 896 C CA . LEU A 1 118 ? 1.282 -17.947 2.492 1.00 89.56 118 LEU A CA 1
ATOM 897 C C . LEU A 1 118 ? 0.922 -17.553 3.931 1.00 89.56 118 LEU A C 1
ATOM 899 O O . LEU A 1 118 ? -0.232 -17.230 4.207 1.00 89.56 118 LEU A O 1
ATOM 903 N N . THR A 1 119 ? 1.897 -17.560 4.842 1.00 90.12 119 THR A N 1
ATOM 904 C CA . THR A 1 119 ? 1.702 -17.233 6.262 1.00 90.12 119 THR A CA 1
ATOM 905 C C . THR A 1 119 ? 2.065 -15.795 6.626 1.00 90.12 119 THR A C 1
ATOM 907 O O . THR A 1 119 ? 2.111 -15.472 7.810 1.00 90.12 119 THR A O 1
ATOM 910 N N . LEU A 1 120 ? 2.332 -14.928 5.642 1.00 89.94 120 LEU A N 1
ATOM 911 C CA . LEU A 1 120 ? 2.763 -13.539 5.843 1.00 89.94 120 LEU A CA 1
ATOM 912 C C . LEU A 1 120 ? 4.111 -13.414 6.598 1.00 89.94 120 LEU A C 1
ATOM 914 O O . LEU A 1 120 ? 4.451 -12.352 7.117 1.00 89.94 120 LEU A O 1
ATOM 918 N N . THR A 1 121 ? 4.915 -14.473 6.685 1.00 91.00 121 THR A N 1
ATOM 919 C CA . THR A 1 121 ? 6.193 -14.495 7.424 1.00 91.00 121 THR A CA 1
ATOM 920 C C . THR A 1 121 ? 7.416 -14.310 6.524 1.00 91.00 121 THR A C 1
ATOM 922 O O . THR A 1 121 ? 8.546 -14.486 6.976 1.00 91.00 121 THR A O 1
ATOM 925 N N . GLN A 1 122 ? 7.220 -13.895 5.270 1.00 89.25 122 GLN A N 1
ATOM 926 C CA . GLN A 1 122 ? 8.266 -13.769 4.252 1.00 89.25 122 GLN A CA 1
ATOM 927 C C . GLN A 1 122 ? 9.455 -12.878 4.649 1.00 89.25 122 GLN A C 1
ATOM 929 O O . GLN A 1 122 ? 10.553 -13.089 4.151 1.00 89.25 122 GLN A O 1
ATOM 934 N N . ILE A 1 123 ? 9.272 -11.919 5.565 1.00 88.44 123 ILE A N 1
ATOM 935 C CA . ILE A 1 123 ? 10.351 -11.037 6.046 1.00 88.44 123 ILE A CA 1
ATOM 936 C C . ILE A 1 123 ? 11.324 -11.730 7.014 1.00 88.44 123 ILE A C 1
ATOM 938 O O . ILE A 1 123 ? 12.444 -11.265 7.207 1.00 88.44 123 ILE A O 1
ATOM 942 N N . TYR A 1 124 ? 10.909 -12.840 7.627 1.00 88.38 124 TYR A N 1
ATOM 943 C CA . TYR A 1 124 ? 11.711 -13.581 8.605 1.00 88.38 124 TYR A CA 1
ATOM 944 C C . TYR A 1 124 ? 12.527 -14.716 7.977 1.00 88.38 124 TYR A C 1
ATOM 946 O O . TYR A 1 124 ? 13.312 -15.365 8.665 1.00 88.38 124 TYR A O 1
ATOM 954 N N . VAL A 1 125 ? 12.334 -14.972 6.682 1.00 87.69 125 VAL A N 1
ATOM 955 C CA . VAL A 1 125 ? 13.001 -16.041 5.935 1.00 87.69 125 VAL A CA 1
ATOM 956 C C . VAL A 1 125 ? 13.905 -15.406 4.885 1.00 87.69 125 VAL A C 1
ATOM 958 O O . VAL A 1 125 ? 13.474 -14.529 4.138 1.00 87.69 125 VAL A O 1
ATOM 961 N N . ALA A 1 126 ? 15.164 -15.847 4.825 1.00 85.00 126 ALA A N 1
ATOM 962 C CA . ALA A 1 126 ? 16.109 -15.382 3.812 1.00 85.00 126 ALA A CA 1
ATOM 963 C C . ALA A 1 126 ? 15.550 -15.640 2.404 1.00 85.00 126 ALA A C 1
ATOM 965 O O . ALA A 1 126 ? 15.007 -16.714 2.137 1.00 85.00 126 ALA A O 1
ATOM 966 N N . ASP A 1 127 ? 15.633 -14.630 1.536 1.00 81.88 127 ASP A N 1
ATOM 967 C CA . ASP A 1 127 ? 15.060 -14.649 0.184 1.00 81.88 127 ASP A CA 1
ATOM 968 C C . ASP A 1 127 ? 13.563 -15.014 0.153 1.00 81.88 127 ASP A C 1
ATOM 970 O O . ASP A 1 127 ? 13.050 -15.530 -0.839 1.00 81.88 127 ASP A O 1
ATOM 974 N N . GLY A 1 128 ? 12.837 -14.773 1.250 1.00 79.25 128 GLY A N 1
ATOM 975 C CA . GLY A 1 128 ? 11.412 -15.073 1.362 1.00 79.25 128 GLY A CA 1
ATOM 976 C C . GLY A 1 128 ? 10.533 -14.175 0.496 1.00 79.25 128 GLY A C 1
ATOM 977 O O . GLY A 1 128 ? 9.403 -14.542 0.196 1.00 79.25 128 GLY A O 1
ATOM 978 N N . LEU A 1 129 ? 11.033 -13.018 0.059 1.00 80.94 129 LEU A N 1
ATOM 979 C CA . LEU A 1 129 ? 10.299 -12.088 -0.797 1.00 80.94 129 LEU A CA 1
ATOM 980 C C . LEU A 1 129 ? 10.252 -12.613 -2.235 1.00 80.94 129 LEU A C 1
ATOM 982 O O . LEU A 1 129 ? 11.193 -12.432 -3.007 1.00 80.94 129 LEU A O 1
ATOM 986 N N . ALA A 1 130 ? 9.142 -13.250 -2.602 1.00 78.50 130 ALA A N 1
ATOM 987 C CA . ALA A 1 130 ? 8.956 -13.724 -3.964 1.00 78.50 130 ALA A CA 1
ATOM 988 C C . ALA A 1 130 ? 8.948 -12.548 -4.968 1.00 78.50 130 ALA A C 1
ATOM 990 O O . ALA A 1 130 ? 8.382 -11.486 -4.672 1.00 78.50 130 ALA A O 1
ATOM 991 N N . PRO A 1 131 ? 9.518 -12.723 -6.175 1.00 74.00 131 PRO A N 1
ATOM 992 C CA . PRO A 1 131 ? 9.404 -11.743 -7.252 1.00 74.00 131 PRO A CA 1
ATOM 993 C C . PRO A 1 131 ? 7.937 -11.382 -7.523 1.00 74.00 131 PRO A C 1
ATOM 995 O O . PRO A 1 131 ? 7.076 -12.254 -7.591 1.00 74.00 131 PRO A O 1
ATOM 998 N N . GLY A 1 132 ? 7.639 -10.084 -7.626 1.00 72.69 132 GLY A N 1
ATOM 999 C CA . GLY A 1 132 ? 6.267 -9.576 -7.764 1.00 72.69 132 GLY A CA 1
ATOM 1000 C C . GLY A 1 132 ? 5.471 -9.476 -6.453 1.00 72.69 132 GLY A C 1
ATOM 1001 O O . GLY A 1 132 ? 4.462 -8.777 -6.423 1.00 72.69 132 GLY A O 1
ATOM 1002 N N . LEU A 1 133 ? 5.940 -10.087 -5.356 1.00 80.81 133 LEU A N 1
ATOM 1003 C CA . LEU A 1 133 ? 5.318 -10.019 -4.022 1.00 80.81 133 LEU A CA 1
ATOM 1004 C C . LEU A 1 133 ? 6.060 -9.103 -3.042 1.00 80.81 133 LEU A C 1
ATOM 1006 O O . LEU A 1 133 ? 5.676 -8.992 -1.882 1.00 80.81 133 LEU A O 1
ATOM 1010 N N . THR A 1 134 ? 7.100 -8.404 -3.491 1.00 79.75 134 THR A N 1
ATOM 1011 C CA . THR A 1 134 ? 7.934 -7.523 -2.654 1.00 79.75 134 THR A CA 1
ATOM 1012 C C . THR A 1 134 ? 7.166 -6.372 -1.996 1.00 79.75 134 THR A C 1
ATOM 1014 O O . THR A 1 134 ? 7.640 -5.805 -1.016 1.00 79.75 134 THR A O 1
ATOM 1017 N N . HIS A 1 135 ? 5.985 -6.031 -2.514 1.00 78.12 135 HIS A N 1
ATOM 1018 C CA . HIS A 1 135 ? 5.105 -4.991 -1.976 1.00 78.12 135 HIS A CA 1
ATOM 1019 C C . HIS A 1 135 ? 3.996 -5.534 -1.063 1.00 78.12 135 HIS A C 1
ATOM 1021 O O . HIS A 1 135 ? 3.157 -4.762 -0.598 1.00 78.12 135 HIS A O 1
ATOM 1027 N N . LEU A 1 136 ? 3.949 -6.850 -0.830 1.00 83.62 136 LEU A N 1
ATOM 1028 C CA . LEU A 1 136 ? 2.946 -7.448 0.040 1.00 83.62 136 LEU A CA 1
ATOM 1029 C C . LEU A 1 136 ? 3.233 -7.191 1.521 1.00 83.62 136 LEU A C 1
ATOM 1031 O O . LEU A 1 136 ? 4.375 -7.126 1.973 1.00 83.62 136 LEU A O 1
ATOM 1035 N N . TRP A 1 137 ? 2.142 -7.116 2.277 1.00 78.25 137 TRP A N 1
ATOM 1036 C CA . TRP A 1 137 ? 2.140 -6.995 3.729 1.00 78.25 137 TRP A CA 1
ATOM 1037 C C . TRP A 1 137 ? 2.727 -8.257 4.390 1.00 78.25 137 TRP A C 1
ATOM 1039 O O . TRP A 1 137 ? 2.478 -9.378 3.934 1.00 78.25 137 TRP A O 1
ATOM 1049 N N . SER A 1 138 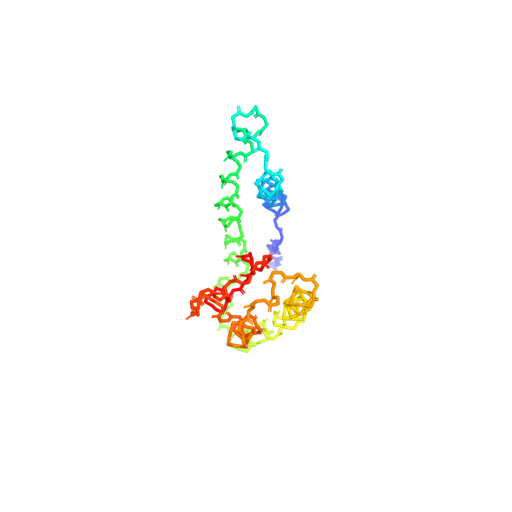? 3.496 -8.088 5.466 1.00 84.56 138 SER A N 1
ATOM 1050 C CA . SER A 1 138 ? 3.988 -9.179 6.321 1.00 84.56 138 SER A CA 1
ATOM 1051 C C . SER A 1 138 ? 3.356 -9.109 7.710 1.00 84.56 138 SER A C 1
ATOM 1053 O O . SER A 1 138 ? 2.848 -8.075 8.131 1.00 84.56 138 SER A O 1
ATOM 1055 N N . LEU A 1 139 ? 3.438 -10.199 8.465 1.00 84.75 139 LEU A N 1
ATOM 1056 C CA . LEU A 1 139 ? 2.933 -10.307 9.830 1.00 84.75 139 LEU A CA 1
ATOM 1057 C C . LEU A 1 139 ? 3.521 -9.227 10.751 1.00 84.75 139 LEU A C 1
ATOM 1059 O O . LEU A 1 139 ? 2.847 -8.749 11.651 1.00 84.75 139 LEU A O 1
ATOM 1063 N N . SER A 1 140 ? 4.764 -8.809 10.504 1.00 79.44 140 SER A N 1
ATOM 1064 C CA . SER A 1 140 ? 5.455 -7.768 11.274 1.00 79.44 140 SER A CA 1
ATOM 1065 C C . SER A 1 140 ? 4.808 -6.382 11.204 1.00 79.44 140 SER A C 1
ATOM 1067 O O . SER A 1 140 ? 5.150 -5.523 12.010 1.00 79.44 140 SER A O 1
ATOM 1069 N N . VAL A 1 141 ? 3.963 -6.132 10.203 1.00 73.94 141 VAL A N 1
ATOM 1070 C CA . VAL A 1 141 ? 3.328 -4.828 9.966 1.00 73.94 141 VAL A CA 1
ATOM 1071 C C . VAL A 1 141 ? 1.798 -4.897 10.038 1.00 73.94 141 VAL A C 1
ATOM 1073 O O . VAL A 1 141 ? 1.144 -3.875 9.831 1.00 73.94 141 VAL A O 1
ATOM 1076 N N . GLU A 1 142 ? 1.210 -6.077 10.271 1.00 74.94 142 GLU A N 1
ATOM 1077 C CA . GLU A 1 142 ? -0.243 -6.255 10.469 1.00 74.94 142 GLU A CA 1
ATOM 1078 C C . GLU A 1 142 ? -0.713 -5.663 11.801 1.00 74.94 142 GLU A C 1
ATOM 1080 O O . GLU A 1 142 ? -1.743 -4.939 11.755 1.00 74.94 142 GLU A O 1
#

Foldseek 3Di:
DDDPDPPPLDDVVLVVLLVVLVVLVVLLVVCVVVVPDCPDPSNVVSVVSVVSVVSNVVSVVVSVCVNCVPPPDPVVVVVVVVVVCVPPLVVQQVVLVCCCVPPPQNVPDDPVLSVCSNQLNLVVDVVSQGVVNVPPHHPVRD

Secondary structure (DSSP, 8-state):
-PPP----S--HHHHHHHHHHHHHHHHHHHHHHTT--TTSHHHHHHGGGGGHHHHHHHHHHHHHHHHHTT---HHHHHHHHHHHHHHHHHHHHHHHHHHHHH-TTGGG--HHHHHHHHTT-GGGSTT-S-TT-TTS--GGG-

Radius of gyration: 19.78 Å; chains: 1; bounding box: 49×45×44 Å

Sequence (142 aa):
MSAPSYKPRHLPGLEGLRAVAALGVVLTHVAFQTGLDPRSVAGSLLARFDFFVPVFFALSAFLLWRNHHDDHDSATIGRYLLNRAGRILPAYLACVVAVILLLPEAARLSGGQILANLTLTQIYVADGLAPGLTHLWSLSVE

InterPro domains:
  IPR002656 Acyltransferase 3 domain [PF01757] (12-142)
  IPR050879 Acyltransferase 3 [PTHR23028] (12-142)

Organism: NCBI:txid349751